Protein AF-A0A7J9RTP8-F1 (afdb_monomer_lite)

Sequence (79 aa):
MTNAIEGDLRKLSPSARSVLRKLASLGGKGRPKDLGDNIWTVNRALAQLMRYGYVEKEERGIYKILDPMIVHYFAKREV

Structure (mmCIF, N/CA/C/O backbone):
data_AF-A0A7J9RTP8-F1
#
_entry.id   AF-A0A7J9RTP8-F1
#
loop_
_atom_site.group_PDB
_atom_site.id
_atom_site.type_symbol
_atom_site.label_atom_id
_atom_site.label_alt_id
_atom_site.label_comp_id
_atom_site.label_asym_id
_atom_site.label_entity_id
_atom_site.label_seq_id
_atom_site.pdbx_PDB_ins_code
_atom_site.Cartn_x
_atom_site.Cartn_y
_atom_site.Cartn_z
_atom_site.occupancy
_atom_site.B_iso_or_equiv
_atom_site.auth_seq_id
_atom_site.auth_comp_id
_atom_site.auth_asym_id
_atom_site.auth_atom_id
_atom_site.pdbx_PDB_model_num
ATOM 1 N N . MET A 1 1 ? 13.242 -1.071 -22.505 1.00 41.44 1 MET A N 1
ATOM 2 C CA . MET A 1 1 ? 12.693 0.152 -21.882 1.00 41.44 1 MET A CA 1
ATOM 3 C C . MET A 1 1 ? 12.043 -0.245 -20.572 1.00 41.44 1 MET A C 1
ATOM 5 O O . MET A 1 1 ? 11.045 -0.951 -20.588 1.00 41.44 1 MET A O 1
ATOM 9 N N . THR A 1 2 ? 12.646 0.103 -19.440 1.00 50.53 2 THR A N 1
ATOM 10 C CA . THR A 1 2 ? 12.015 -0.121 -18.134 1.00 50.53 2 THR A CA 1
ATOM 11 C C . THR A 1 2 ? 10.907 0.917 -18.000 1.00 50.53 2 THR A C 1
ATOM 13 O O . THR A 1 2 ? 11.208 2.108 -18.016 1.00 50.53 2 THR A O 1
ATOM 16 N N . ASN A 1 3 ? 9.641 0.492 -17.934 1.00 72.50 3 ASN A N 1
ATOM 17 C CA . ASN A 1 3 ? 8.526 1.404 -17.665 1.00 72.50 3 ASN A CA 1
ATOM 18 C C . ASN A 1 3 ? 8.870 2.251 -16.430 1.00 72.50 3 ASN A C 1
ATOM 20 O O . ASN A 1 3 ? 9.310 1.695 -15.424 1.00 72.50 3 ASN A O 1
ATOM 24 N N . ALA A 1 4 ? 8.688 3.573 -16.491 1.00 73.06 4 ALA A N 1
ATOM 25 C CA . ALA A 1 4 ? 9.027 4.474 -15.382 1.00 73.06 4 ALA A CA 1
ATOM 26 C C . ALA A 1 4 ? 8.387 4.022 -14.050 1.00 73.06 4 ALA A C 1
ATOM 28 O O . ALA A 1 4 ? 9.027 4.068 -13.001 1.00 73.06 4 ALA A O 1
ATOM 29 N N . ILE A 1 5 ? 7.175 3.458 -14.127 1.00 76.62 5 ILE A N 1
ATOM 30 C CA . ILE A 1 5 ? 6.446 2.842 -13.008 1.00 76.62 5 ILE A CA 1
ATOM 31 C C . ILE A 1 5 ? 7.217 1.652 -12.41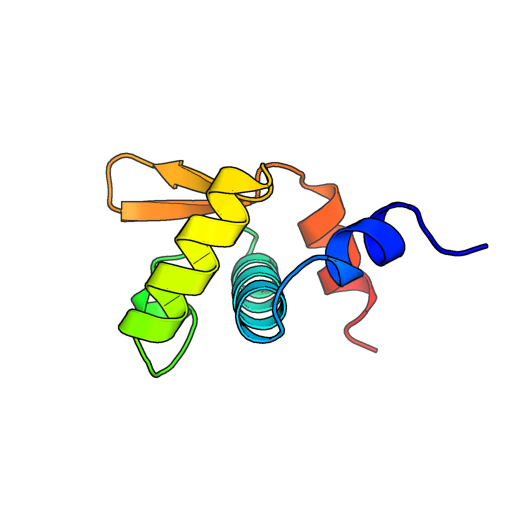2 1.00 76.62 5 ILE A C 1
ATOM 33 O O . ILE A 1 5 ? 7.367 1.548 -11.201 1.00 76.62 5 ILE A 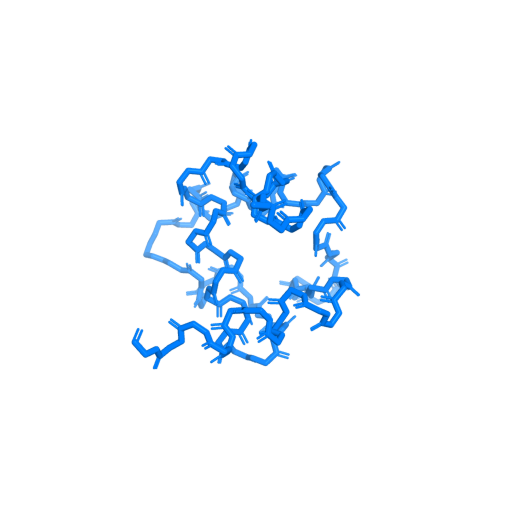O 1
ATOM 37 N N . GLU A 1 6 ? 7.762 0.760 -13.242 1.00 80.88 6 GLU A N 1
ATOM 38 C CA . GLU A 1 6 ? 8.540 -0.402 -12.787 1.00 80.88 6 GLU A CA 1
ATOM 39 C C . GLU A 1 6 ? 9.820 0.031 -12.056 1.00 80.88 6 GLU A C 1
ATOM 41 O O . GLU A 1 6 ? 10.198 -0.560 -11.042 1.00 80.88 6 GLU A O 1
ATOM 46 N N . GLY A 1 7 ? 10.478 1.081 -12.558 1.00 82.19 7 GLY A N 1
ATOM 47 C CA . GLY A 1 7 ? 11.657 1.667 -11.925 1.00 82.19 7 GLY A CA 1
ATOM 48 C C . GLY A 1 7 ? 11.356 2.241 -10.541 1.00 82.19 7 GLY A C 1
ATOM 49 O O . GLY A 1 7 ? 12.148 2.053 -9.617 1.00 82.19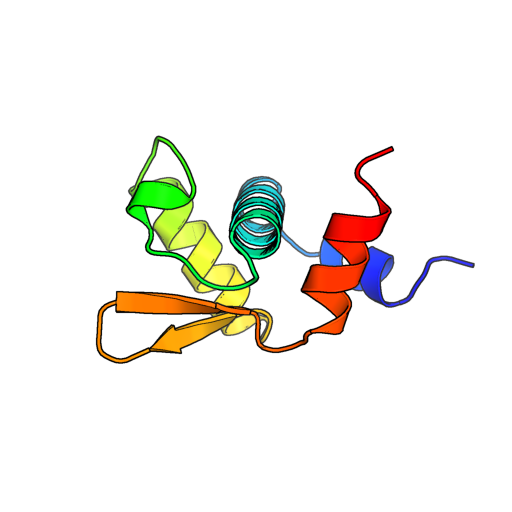 7 GLY A O 1
ATOM 50 N N . ASP A 1 8 ? 10.201 2.884 -10.373 1.00 82.75 8 ASP A N 1
ATOM 51 C CA . ASP A 1 8 ? 9.816 3.454 -9.085 1.00 82.75 8 ASP A CA 1
ATOM 52 C C . ASP A 1 8 ? 9.347 2.382 -8.088 1.00 82.75 8 ASP A C 1
ATOM 54 O O . ASP A 1 8 ? 9.805 2.350 -6.944 1.00 82.75 8 ASP A O 1
ATOM 58 N N . LEU A 1 9 ? 8.578 1.391 -8.552 1.00 85.38 9 LEU A N 1
ATOM 59 C CA . LEU A 1 9 ? 8.151 0.253 -7.732 1.00 85.38 9 LEU A CA 1
ATOM 60 C C . LEU A 1 9 ? 9.328 -0.578 -7.203 1.00 85.38 9 LEU A C 1
ATOM 62 O O . LEU A 1 9 ? 9.227 -1.175 -6.131 1.00 85.38 9 LEU A O 1
ATOM 66 N N . ARG A 1 10 ? 10.464 -0.623 -7.912 1.00 87.19 10 ARG A N 1
ATOM 67 C CA . ARG A 1 10 ? 11.682 -1.304 -7.432 1.00 87.19 10 ARG A CA 1
ATOM 68 C C . ARG A 1 10 ? 12.277 -0.667 -6.175 1.00 87.19 10 ARG A C 1
ATOM 70 O O . ARG A 1 10 ? 12.950 -1.370 -5.426 1.00 87.19 10 ARG A O 1
ATOM 77 N N . LYS A 1 11 ? 12.010 0.617 -5.915 1.00 88.69 11 LYS A N 1
ATOM 78 C CA . LYS A 1 11 ? 12.458 1.321 -4.700 1.00 88.69 11 LYS A CA 1
ATOM 79 C C . LYS A 1 11 ? 11.648 0.924 -3.462 1.00 88.69 11 LYS A C 1
ATOM 81 O O . LYS A 1 11 ? 12.058 1.202 -2.336 1.00 88.69 11 LYS A O 1
ATOM 86 N N . LEU A 1 12 ? 10.495 0.287 -3.659 1.00 91.69 12 LEU A N 1
ATOM 87 C CA . LEU A 1 12 ? 9.624 -0.156 -2.581 1.00 91.69 12 LEU A CA 1
ATOM 88 C C . LEU A 1 12 ? 10.106 -1.482 -1.984 1.00 91.69 12 LEU A C 1
ATOM 90 O O . LEU A 1 12 ? 10.525 -2.416 -2.686 1.00 91.69 12 LEU A O 1
ATOM 94 N N . SER A 1 13 ? 9.961 -1.595 -0.663 1.00 93.69 13 SER A N 1
ATOM 95 C CA . SER A 1 13 ? 10.179 -2.863 0.031 1.00 93.69 13 SER A CA 1
ATOM 96 C C . SER A 1 13 ? 9.224 -3.949 -0.500 1.00 93.69 13 SER A C 1
ATOM 98 O O . SER A 1 13 ? 8.158 -3.631 -1.042 1.00 93.69 13 SER A O 1
ATOM 100 N N . PRO A 1 14 ? 9.569 -5.243 -0.369 1.00 92.94 14 PRO A N 1
ATOM 101 C CA . PRO A 1 14 ? 8.685 -6.329 -0.794 1.00 92.94 14 PRO A CA 1
ATOM 102 C C . PRO A 1 14 ? 7.294 -6.256 -0.146 1.00 92.94 14 PRO A C 1
ATOM 104 O O . PRO A 1 14 ? 6.287 -6.463 -0.821 1.00 92.94 14 PRO A O 1
ATOM 107 N N . SER A 1 15 ? 7.225 -5.881 1.136 1.00 93.94 15 SER A N 1
ATOM 108 C CA . SER A 1 15 ? 5.964 -5.687 1.855 1.00 93.94 15 SER A CA 1
ATOM 109 C C . SER A 1 15 ? 5.173 -4.489 1.327 1.00 93.94 15 SER A C 1
ATOM 111 O O . SER A 1 15 ? 3.973 -4.621 1.111 1.00 93.94 15 SER A O 1
ATOM 113 N N . ALA A 1 16 ? 5.823 -3.356 1.035 1.00 95.00 16 ALA A N 1
ATOM 114 C CA . ALA A 1 16 ? 5.162 -2.202 0.417 1.00 95.00 16 ALA A CA 1
ATOM 115 C C . ALA A 1 16 ? 4.588 -2.531 -0.966 1.00 95.00 16 ALA A C 1
ATOM 117 O O . ALA A 1 16 ? 3.449 -2.171 -1.251 1.00 95.00 16 ALA A O 1
ATOM 118 N N . ARG A 1 17 ? 5.318 -3.282 -1.802 1.00 94.06 17 ARG A N 1
ATOM 119 C CA . ARG A 1 17 ? 4.797 -3.754 -3.097 1.00 94.06 17 ARG A CA 1
ATOM 120 C C . ARG A 1 17 ? 3.602 -4.686 -2.936 1.00 94.06 17 ARG A C 1
ATOM 122 O O . ARG A 1 17 ? 2.638 -4.555 -3.685 1.00 94.06 17 ARG A O 1
ATOM 129 N N . SER A 1 18 ? 3.660 -5.604 -1.972 1.00 94.06 18 SER A N 1
ATOM 130 C CA . SER A 1 18 ? 2.556 -6.523 -1.678 1.00 94.06 18 SER A CA 1
ATOM 131 C C . SER A 1 18 ? 1.297 -5.768 -1.237 1.00 94.06 18 SER A C 1
ATOM 133 O O . SER A 1 18 ? 0.228 -5.957 -1.813 1.00 94.06 18 SER A O 1
ATOM 135 N N . VAL A 1 19 ? 1.440 -4.830 -0.294 1.00 95.44 19 VAL A N 1
ATOM 136 C CA . VAL A 1 19 ? 0.339 -3.984 0.193 1.00 95.44 19 VAL A CA 1
ATOM 137 C C . VAL A 1 19 ? -0.238 -3.114 -0.924 1.00 95.44 19 VAL A C 1
ATOM 139 O O . VAL A 1 19 ? -1.455 -3.036 -1.068 1.00 95.44 19 VAL A O 1
ATOM 142 N N . LEU A 1 20 ? 0.614 -2.498 -1.749 1.00 93.88 20 LEU A N 1
ATOM 143 C CA . LEU A 1 20 ? 0.174 -1.672 -2.874 1.00 93.88 20 LEU A CA 1
ATOM 144 C C . LEU A 1 20 ? -0.585 -2.492 -3.925 1.00 93.88 20 LEU A C 1
ATOM 146 O O . LEU A 1 20 ? -1.627 -2.056 -4.408 1.00 93.88 20 LEU A O 1
ATOM 150 N N . ARG A 1 21 ? -0.107 -3.705 -4.231 1.00 93.50 21 ARG A N 1
ATOM 151 C CA . ARG A 1 21 ? -0.811 -4.646 -5.110 1.00 93.50 21 ARG A CA 1
ATOM 152 C C . ARG A 1 21 ? -2.173 -5.017 -4.531 1.00 93.50 21 ARG A C 1
ATOM 154 O O . ARG A 1 21 ? -3.163 -4.973 -5.248 1.00 93.50 21 ARG A O 1
ATOM 161 N N . LYS A 1 22 ? -2.240 -5.344 -3.238 1.00 94.31 22 LYS A N 1
ATOM 162 C CA . LYS A 1 22 ? -3.497 -5.724 -2.584 1.00 94.31 22 LYS A CA 1
ATOM 163 C C . LYS A 1 22 ? -4.506 -4.574 -2.580 1.00 94.31 22 LYS A C 1
ATOM 165 O O . LYS A 1 22 ? -5.669 -4.804 -2.888 1.00 94.31 22 LYS A O 1
ATOM 170 N N . LEU A 1 23 ? -4.059 -3.344 -2.312 1.00 94.19 23 LEU A N 1
ATOM 171 C CA . LEU A 1 23 ? -4.888 -2.142 -2.453 1.00 94.19 23 LEU A CA 1
ATOM 172 C C . LEU A 1 23 ? -5.430 -1.996 -3.877 1.00 94.19 23 LEU A C 1
ATOM 174 O O 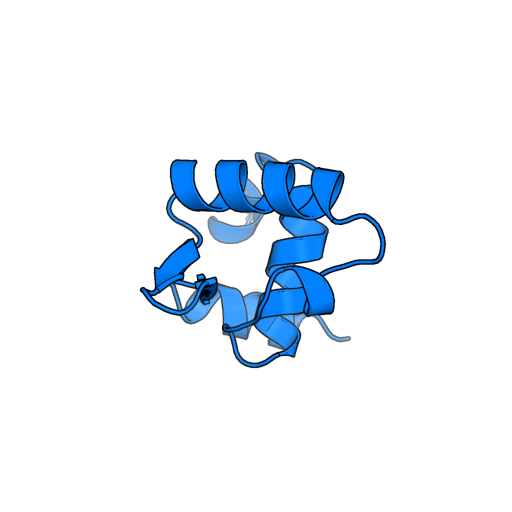. LEU A 1 23 ? -6.616 -1.728 -4.041 1.00 94.19 23 LEU A O 1
ATOM 178 N N . ALA A 1 24 ? -4.590 -2.1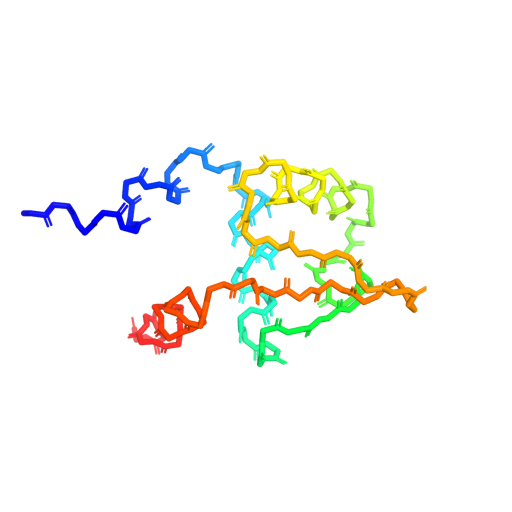91 -4.897 1.00 93.06 24 ALA A N 1
ATOM 179 C CA . ALA A 1 24 ? -5.014 -2.125 -6.293 1.00 93.06 24 ALA A CA 1
ATOM 180 C C . ALA A 1 24 ? -6.079 -3.186 -6.622 1.00 93.06 24 ALA A C 1
ATOM 182 O O . ALA A 1 24 ? -7.110 -2.835 -7.191 1.00 93.06 24 ALA A O 1
ATOM 183 N N . SER A 1 25 ? -5.894 -4.437 -6.185 1.00 91.69 25 SER A N 1
ATOM 184 C CA . SER A 1 25 ? -6.886 -5.512 -6.361 1.00 91.69 25 SER A CA 1
ATOM 185 C C . SER A 1 25 ? -8.218 -5.239 -5.647 1.00 91.69 25 SER A C 1
ATOM 187 O O . SER A 1 25 ? -9.252 -5.745 -6.065 1.00 91.69 25 SER A O 1
ATOM 189 N N . LEU A 1 26 ? -8.221 -4.422 -4.588 1.00 92.06 26 LEU A N 1
ATOM 190 C CA . LEU A 1 26 ? -9.434 -3.974 -3.887 1.00 92.06 26 LEU A CA 1
ATOM 191 C C . LEU A 1 26 ? -10.085 -2.731 -4.531 1.00 92.06 26 LEU A C 1
ATOM 193 O O . LEU A 1 26 ? -10.963 -2.112 -3.934 1.00 92.06 26 LEU A O 1
ATOM 197 N N . GLY A 1 27 ? -9.655 -2.329 -5.731 1.00 89.44 27 GLY A N 1
ATOM 198 C CA . GLY A 1 27 ? -10.164 -1.136 -6.418 1.00 89.44 27 GLY A CA 1
ATOM 199 C C . GLY A 1 27 ? -9.463 0.163 -6.008 1.00 89.44 27 GLY A C 1
ATOM 200 O O . GLY A 1 27 ? -10.004 1.251 -6.187 1.00 89.44 27 GLY A O 1
ATOM 201 N N . GLY A 1 28 ? -8.259 0.067 -5.442 1.00 91.75 28 GLY A N 1
ATOM 202 C CA . GLY A 1 28 ? -7.422 1.209 -5.072 1.00 91.75 28 GLY A CA 1
ATOM 203 C C . GLY A 1 28 ? -7.684 1.777 -3.677 1.00 91.75 28 GLY A C 1
ATOM 204 O O . GLY A 1 28 ? -7.126 2.824 -3.351 1.00 91.75 28 GLY A O 1
ATOM 205 N N . LYS A 1 29 ? -8.501 1.118 -2.845 1.00 93.50 29 LYS A N 1
ATOM 206 C CA . LYS A 1 29 ? -8.802 1.536 -1.465 1.00 93.50 29 LYS A CA 1
ATOM 207 C C . LYS A 1 29 ? -8.901 0.338 -0.522 1.00 93.50 29 LYS A C 1
ATOM 209 O O . LYS A 1 29 ? -9.389 -0.714 -0.913 1.00 93.50 29 LYS A O 1
ATOM 214 N N . GLY A 1 30 ? -8.494 0.498 0.737 1.00 93.31 30 GLY A N 1
ATOM 215 C CA . GLY A 1 30 ? -8.604 -0.576 1.729 1.00 93.31 30 GLY A CA 1
ATOM 216 C C . GLY A 1 30 ? -8.200 -0.170 3.142 1.00 93.31 30 GLY A C 1
ATOM 217 O O . GLY A 1 30 ? -7.544 0.852 3.352 1.00 93.31 30 GLY A O 1
ATOM 218 N N . ARG A 1 31 ? -8.600 -0.968 4.137 1.00 94.31 31 ARG A N 1
ATOM 219 C CA . ARG A 1 31 ? -8.153 -0.799 5.529 1.00 94.31 31 ARG A CA 1
ATOM 220 C C . ARG A 1 31 ? -6.945 -1.698 5.790 1.00 94.31 31 ARG A C 1
ATOM 222 O O . ARG A 1 31 ? -6.870 -2.759 5.184 1.00 94.31 31 ARG A O 1
ATOM 229 N N . PRO A 1 32 ? -6.054 -1.369 6.743 1.00 93.38 32 PRO A N 1
ATOM 230 C CA . PRO A 1 32 ? -4.859 -2.174 7.023 1.00 93.38 32 PRO A CA 1
ATOM 231 C C . PRO A 1 32 ? -5.134 -3.670 7.234 1.00 93.38 32 PRO A C 1
ATOM 233 O O . PRO A 1 32 ? -4.378 -4.511 6.761 1.00 93.38 32 PRO A O 1
ATOM 236 N N . LYS A 1 33 ? -6.254 -4.002 7.882 1.00 92.31 33 LYS A N 1
ATOM 237 C CA . LYS A 1 33 ? -6.687 -5.385 8.132 1.00 92.31 33 LYS A CA 1
ATOM 238 C C . LYS A 1 33 ? -6.949 -6.213 6.863 1.00 92.31 33 LYS A C 1
ATOM 240 O O . LYS A 1 33 ? -6.881 -7.430 6.923 1.00 92.31 33 LYS A O 1
ATOM 245 N N . ASP A 1 34 ? -7.237 -5.566 5.736 1.00 91.00 34 ASP A N 1
ATOM 246 C CA . ASP A 1 34 ? -7.566 -6.227 4.467 1.00 91.00 34 ASP A CA 1
ATOM 247 C C . ASP A 1 34 ? -6.317 -6.387 3.568 1.00 91.00 34 ASP A C 1
ATOM 249 O O . ASP A 1 34 ? -6.390 -6.938 2.467 1.00 91.00 34 ASP A O 1
ATOM 253 N N . LEU A 1 35 ? -5.157 -5.883 4.022 1.00 91.44 35 LEU A N 1
ATOM 254 C CA . LEU A 1 35 ? -3.930 -5.747 3.226 1.00 91.44 35 LEU A CA 1
ATOM 255 C C . LEU A 1 35 ? -2.840 -6.774 3.568 1.00 91.44 35 LEU A C 1
ATOM 257 O O . LEU A 1 35 ? -1.821 -6.823 2.878 1.00 91.44 35 LEU A O 1
ATOM 261 N N . GLY A 1 36 ? -3.045 -7.596 4.599 1.00 89.81 36 GLY A N 1
ATOM 262 C CA . GLY A 1 36 ? -2.155 -8.699 4.963 1.00 89.81 36 GLY A CA 1
ATOM 263 C C . GLY A 1 36 ? -2.345 -9.180 6.402 1.00 89.81 36 GLY A C 1
ATOM 264 O O . GLY A 1 36 ? -2.995 -8.517 7.206 1.00 89.81 36 GLY A O 1
ATOM 265 N N . ASP A 1 37 ? -1.724 -10.313 6.731 1.00 84.44 37 ASP A N 1
ATOM 266 C CA . ASP A 1 37 ? -1.939 -11.009 8.011 1.00 84.44 37 ASP A CA 1
ATOM 267 C C . ASP A 1 37 ? -1.215 -10.358 9.201 1.00 84.44 37 ASP A C 1
ATOM 269 O O . ASP A 1 37 ? -1.626 -10.497 10.352 1.00 84.44 37 ASP A O 1
ATOM 273 N N . ASN A 1 38 ? -0.127 -9.622 8.946 1.00 93.31 38 ASN A N 1
ATOM 274 C CA . ASN A 1 38 ? 0.652 -8.953 9.988 1.00 93.31 38 ASN A CA 1
ATOM 275 C C . ASN A 1 38 ? 0.436 -7.435 9.958 1.00 93.31 38 ASN A C 1
ATOM 277 O O . ASN A 1 38 ? 1.026 -6.721 9.142 1.00 93.31 38 ASN A O 1
ATOM 281 N N . ILE A 1 39 ? -0.353 -6.939 10.914 1.00 92.12 39 ILE A N 1
ATOM 282 C CA . ILE A 1 39 ? -0.739 -5.525 11.013 1.00 92.12 39 ILE A CA 1
ATOM 283 C C . ILE A 1 39 ? 0.465 -4.578 11.136 1.00 92.12 39 ILE A C 1
ATOM 285 O O . ILE A 1 39 ? 0.449 -3.475 10.594 1.00 92.12 39 ILE A O 1
ATOM 289 N N . TRP A 1 40 ? 1.534 -4.990 11.822 1.00 93.00 40 TRP A N 1
ATOM 290 C CA . TRP A 1 40 ? 2.707 -4.144 12.035 1.00 93.00 40 TRP A CA 1
ATOM 291 C C . TRP A 1 40 ? 3.518 -3.993 10.747 1.00 93.00 40 TRP A C 1
ATOM 293 O O . TRP A 1 40 ? 3.920 -2.887 10.378 1.00 93.00 40 TRP A O 1
ATOM 303 N N . THR A 1 41 ? 3.681 -5.096 10.014 1.00 94.38 41 THR A N 1
ATOM 304 C CA . THR A 1 41 ? 4.292 -5.097 8.681 1.00 94.38 41 THR A CA 1
ATOM 305 C C . THR A 1 41 ? 3.476 -4.261 7.700 1.00 94.38 41 THR A C 1
ATOM 307 O O . THR A 1 41 ? 4.055 -3.464 6.959 1.00 94.38 41 THR A O 1
ATOM 310 N N . VAL A 1 42 ? 2.144 -4.384 7.728 1.00 95.56 42 VAL A N 1
ATOM 311 C CA . VAL A 1 42 ? 1.240 -3.576 6.897 1.00 95.56 42 VAL A CA 1
ATOM 312 C C . VAL A 1 42 ? 1.371 -2.093 7.234 1.00 95.56 42 VAL A C 1
ATOM 314 O O . VAL A 1 42 ? 1.534 -1.280 6.332 1.00 95.56 42 VAL A O 1
ATOM 317 N N . ASN A 1 43 ? 1.380 -1.721 8.514 1.00 95.00 43 ASN A N 1
ATOM 318 C CA . ASN A 1 43 ? 1.517 -0.321 8.916 1.00 95.00 43 ASN A CA 1
ATOM 319 C C . ASN A 1 43 ? 2.872 0.274 8.500 1.00 95.00 43 ASN A C 1
ATOM 321 O O . ASN A 1 43 ? 2.910 1.397 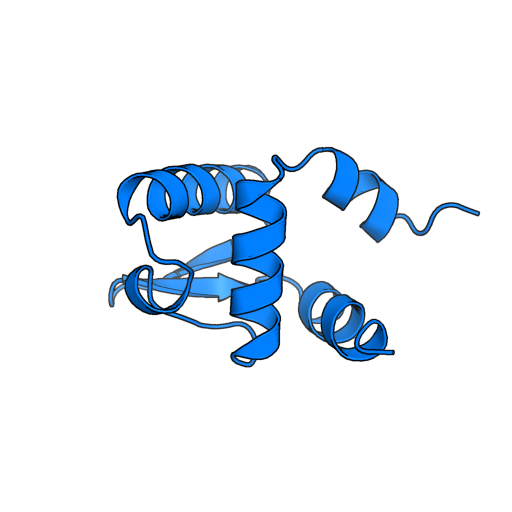7.996 1.00 95.00 43 ASN A O 1
ATOM 325 N N . ARG A 1 44 ? 3.980 -0.475 8.627 1.00 95.56 44 ARG A N 1
ATOM 326 C CA . ARG A 1 44 ? 5.291 -0.041 8.101 1.00 95.56 44 ARG A CA 1
ATOM 327 C C . ARG A 1 44 ? 5.278 0.129 6.581 1.00 95.56 44 ARG A C 1
ATOM 329 O O . ARG A 1 44 ? 5.819 1.111 6.076 1.00 95.56 44 ARG A O 1
ATOM 336 N N . ALA A 1 45 ? 4.651 -0.798 5.862 1.00 96.38 45 ALA A N 1
ATOM 337 C CA . ALA A 1 45 ? 4.488 -0.717 4.416 1.00 96.38 45 ALA A CA 1
ATOM 338 C C . ALA A 1 45 ? 3.655 0.509 4.002 1.00 96.38 45 ALA A C 1
ATOM 340 O O . ALA A 1 45 ? 4.084 1.270 3.140 1.00 96.38 45 ALA A O 1
ATOM 341 N N . LEU A 1 46 ? 2.517 0.754 4.656 1.00 95.94 46 LEU A N 1
ATOM 342 C CA . LEU A 1 46 ? 1.662 1.918 4.409 1.00 95.94 46 LEU A CA 1
ATOM 343 C C . LEU A 1 46 ? 2.386 3.234 4.700 1.00 95.94 46 LEU A C 1
ATOM 345 O O . LEU A 1 46 ? 2.301 4.158 3.898 1.00 95.94 46 LEU A O 1
ATOM 349 N N . ALA A 1 47 ? 3.156 3.310 5.788 1.00 95.75 47 ALA A N 1
ATOM 350 C CA . ALA A 1 47 ? 3.971 4.484 6.093 1.00 95.75 47 ALA A CA 1
ATOM 351 C C . ALA A 1 47 ? 5.007 4.769 4.991 1.00 95.75 47 ALA A C 1
ATOM 353 O O . ALA A 1 47 ? 5.193 5.921 4.598 1.00 95.75 47 ALA A O 1
ATOM 354 N N . GLN A 1 48 ? 5.650 3.726 4.448 1.00 95.94 48 GLN A N 1
ATOM 355 C CA . GLN A 1 48 ? 6.545 3.879 3.299 1.00 95.94 48 GLN A CA 1
ATOM 356 C C . GLN A 1 48 ? 5.783 4.371 2.063 1.00 95.94 48 GLN A C 1
ATOM 358 O O . GLN A 1 48 ? 6.214 5.330 1.431 1.00 95.94 48 GLN A O 1
ATOM 363 N N . LEU A 1 49 ? 4.652 3.749 1.728 1.00 95.50 49 LEU A N 1
ATOM 364 C CA . LEU A 1 49 ? 3.852 4.125 0.561 1.00 95.50 49 LEU A CA 1
ATOM 365 C C . LEU A 1 49 ? 3.353 5.575 0.646 1.00 95.50 49 LEU A C 1
ATOM 367 O O . LEU A 1 49 ? 3.379 6.278 -0.360 1.00 95.50 49 LEU A O 1
ATOM 371 N N . MET A 1 50 ? 2.966 6.040 1.837 1.00 95.12 50 MET A N 1
ATOM 372 C CA . MET A 1 50 ? 2.590 7.438 2.070 1.00 95.12 50 MET A CA 1
ATOM 373 C C . MET A 1 50 ? 3.765 8.383 1.839 1.00 95.12 50 MET A C 1
ATOM 375 O O . MET A 1 50 ? 3.646 9.359 1.107 1.00 95.12 50 MET A O 1
ATOM 379 N N . ARG A 1 51 ? 4.930 8.070 2.418 1.00 94.44 51 ARG A N 1
ATOM 380 C CA . ARG A 1 51 ? 6.143 8.884 2.259 1.00 94.44 51 ARG A CA 1
ATOM 381 C C . ARG A 1 51 ? 6.587 9.000 0.798 1.00 94.44 51 ARG A C 1
ATOM 383 O O . ARG A 1 51 ? 7.159 10.014 0.419 1.00 94.44 51 ARG A O 1
ATOM 390 N N . TYR A 1 52 ? 6.358 7.960 0.003 1.00 91.56 52 TYR A N 1
ATOM 391 C CA . TYR A 1 52 ? 6.717 7.921 -1.414 1.00 91.56 52 TYR A CA 1
ATOM 392 C C . TYR A 1 52 ? 5.598 8.452 -2.330 1.00 91.56 52 TYR A C 1
ATOM 394 O O . TYR A 1 52 ? 5.769 8.443 -3.542 1.00 91.56 52 TYR A O 1
ATOM 402 N N . GLY A 1 53 ? 4.468 8.912 -1.779 1.00 92.69 53 GLY A N 1
ATOM 403 C CA . GLY A 1 53 ? 3.381 9.508 -2.562 1.00 92.69 53 GLY A CA 1
ATOM 404 C C . GLY A 1 53 ? 2.531 8.505 -3.349 1.00 92.69 53 GLY A C 1
ATOM 405 O O . GLY A 1 53 ? 1.858 8.887 -4.299 1.00 92.69 53 GLY A O 1
ATOM 406 N N . TYR A 1 54 ? 2.539 7.225 -2.969 1.00 93.31 54 TYR A N 1
ATOM 407 C CA . TYR A 1 54 ? 1.702 6.202 -3.607 1.00 93.31 54 TYR A CA 1
ATOM 408 C C . TYR A 1 54 ? 0.294 6.145 -3.028 1.00 93.31 54 TYR A C 1
ATOM 410 O O . TYR A 1 54 ? -0.657 5.822 -3.742 1.00 93.31 54 TYR A O 1
ATOM 418 N N . VAL A 1 55 ? 0.167 6.397 -1.723 1.00 95.38 55 VAL A N 1
ATOM 419 C CA . VAL A 1 55 ? -1.106 6.293 -1.008 1.00 95.38 55 VAL A CA 1
ATOM 420 C C . VAL A 1 55 ? -1.315 7.463 -0.061 1.00 95.38 55 VAL A C 1
ATOM 422 O O . VAL A 1 55 ? -0.361 8.020 0.476 1.00 95.38 55 VAL A O 1
ATOM 425 N N . GLU A 1 56 ? -2.574 7.769 0.211 1.00 95.44 56 GLU A N 1
ATOM 426 C CA . GLU A 1 56 ? -2.998 8.693 1.259 1.00 95.44 56 GLU A CA 1
ATOM 427 C C . GLU A 1 56 ? -3.872 7.978 2.293 1.00 95.44 56 GLU A C 1
ATOM 429 O O . GLU A 1 56 ? -4.479 6.943 2.005 1.00 95.44 56 GLU A O 1
ATOM 434 N N . LYS A 1 57 ? -3.923 8.528 3.510 1.00 94.19 57 LYS A N 1
ATOM 435 C CA . LYS A 1 57 ? -4.807 8.062 4.580 1.00 94.19 57 LYS A CA 1
ATOM 436 C C . LYS A 1 57 ? -6.011 8.997 4.669 1.00 94.19 57 LYS A C 1
ATOM 438 O O . LYS A 1 57 ? -5.854 10.158 5.027 1.00 94.19 57 LYS A O 1
ATOM 443 N N . GLU A 1 58 ? -7.199 8.473 4.398 1.00 91.19 58 GLU A N 1
ATOM 444 C CA . GLU A 1 58 ? -8.471 9.159 4.634 1.00 91.19 58 GLU A CA 1
ATOM 445 C C . GLU A 1 58 ? -8.836 9.131 6.136 1.00 91.19 58 GLU A C 1
ATOM 447 O O . GLU A 1 58 ? -8.394 8.258 6.896 1.00 91.19 58 GLU A O 1
ATOM 452 N N . GLU A 1 59 ? -9.703 10.052 6.570 1.00 78.44 59 GLU A N 1
ATOM 453 C CA . GLU A 1 59 ? -10.065 10.271 7.985 1.00 78.44 59 GLU A CA 1
ATOM 454 C C . GLU A 1 59 ? -10.591 9.019 8.710 1.00 78.44 59 GLU A C 1
ATOM 456 O O . GLU A 1 59 ? -10.429 8.876 9.920 1.00 78.44 59 GLU A O 1
ATOM 461 N N . ARG A 1 60 ? -11.165 8.053 7.984 1.00 84.00 60 ARG A N 1
ATOM 462 C CA . ARG A 1 60 ? -11.720 6.809 8.553 1.00 84.00 60 ARG A CA 1
ATOM 463 C C . ARG A 1 60 ? -10.709 5.663 8.681 1.00 84.00 60 ARG A C 1
ATOM 465 O O . ARG A 1 60 ? -11.107 4.512 8.856 1.00 84.00 60 ARG A O 1
ATOM 472 N N . GLY A 1 61 ? -9.410 5.943 8.551 1.00 86.75 61 GLY A N 1
ATOM 473 C CA . GLY A 1 61 ? -8.368 4.907 8.573 1.00 86.75 61 GLY A CA 1
ATOM 474 C C . GLY A 1 61 ? -8.381 4.011 7.330 1.00 86.75 61 GLY A C 1
ATOM 475 O O . GLY A 1 61 ? -7.929 2.866 7.380 1.00 86.75 61 GLY A O 1
ATOM 476 N N . ILE A 1 62 ? -8.927 4.530 6.231 1.00 93.31 62 ILE A N 1
ATOM 477 C CA . ILE A 1 62 ? -8.897 3.912 4.906 1.00 93.31 62 ILE A CA 1
ATOM 478 C C . ILE A 1 62 ? -7.697 4.489 4.166 1.00 93.31 62 ILE A C 1
ATOM 480 O O . ILE A 1 62 ? -7.449 5.690 4.224 1.00 93.31 62 ILE A O 1
ATOM 484 N N . TYR A 1 63 ? -6.955 3.631 3.480 1.00 95.38 63 TYR A N 1
ATOM 485 C CA . TYR A 1 63 ? -5.831 4.025 2.647 1.00 95.38 63 TYR A CA 1
ATOM 486 C C . TYR A 1 63 ? -6.242 3.931 1.185 1.00 95.38 63 TYR A C 1
ATOM 488 O O . TYR A 1 63 ? -6.884 2.956 0.788 1.00 95.38 63 TYR A O 1
ATOM 496 N N . LYS A 1 64 ? -5.884 4.943 0.399 1.00 95.31 64 LYS A N 1
ATOM 497 C CA . LYS A 1 64 ? -6.256 5.076 -1.011 1.00 95.31 64 LYS A CA 1
ATOM 498 C C . LYS A 1 64 ? -5.012 5.273 -1.865 1.00 95.31 64 LYS A C 1
ATOM 500 O O . LYS A 1 64 ? -4.148 6.059 -1.499 1.00 95.31 64 LYS A O 1
ATOM 505 N N . ILE A 1 65 ? -4.942 4.592 -3.006 1.00 95.06 65 ILE A N 1
ATOM 506 C CA . ILE A 1 65 ? -3.922 4.829 -4.032 1.00 95.06 65 ILE A CA 1
ATOM 507 C C . ILE A 1 65 ? -4.192 6.174 -4.716 1.00 95.06 65 ILE A C 1
ATOM 509 O O . ILE A 1 65 ? -5.310 6.434 -5.161 1.00 95.06 65 ILE A O 1
ATOM 513 N N . LEU A 1 66 ? -3.160 7.011 -4.801 1.00 93.44 66 LEU A N 1
ATOM 514 C CA . LEU A 1 66 ? -3.255 8.358 -5.367 1.00 93.44 66 LEU A CA 1
ATOM 515 C C . LEU A 1 66 ? -3.315 8.351 -6.898 1.00 93.44 66 LEU A C 1
ATOM 517 O O . LEU A 1 66 ? -4.134 9.061 -7.476 1.00 93.44 66 LEU A O 1
ATOM 521 N N . ASP A 1 67 ? -2.482 7.535 -7.547 1.00 88.69 67 ASP A N 1
ATOM 522 C CA . ASP A 1 67 ? -2.394 7.462 -9.006 1.00 88.69 67 ASP A CA 1
ATOM 523 C C . ASP A 1 67 ? -3.203 6.268 -9.568 1.00 88.69 67 ASP A C 1
ATOM 525 O O . ASP A 1 67 ? -2.829 5.109 -9.346 1.00 88.69 67 ASP A O 1
ATOM 529 N N . PRO A 1 68 ? -4.284 6.508 -10.339 1.00 86.19 68 PRO A N 1
ATOM 530 C CA . PRO A 1 68 ? -5.055 5.453 -11.000 1.00 86.19 68 PRO A CA 1
ATOM 531 C C . PRO A 1 68 ? -4.221 4.565 -11.936 1.00 86.19 68 PRO A C 1
ATOM 533 O O . PRO A 1 68 ? -4.552 3.393 -12.130 1.00 86.19 68 PRO A O 1
ATOM 536 N N . MET A 1 69 ? -3.112 5.071 -12.488 1.00 86.62 69 MET A N 1
ATOM 537 C CA . MET A 1 69 ? -2.210 4.282 -13.330 1.00 86.62 69 MET A CA 1
ATOM 538 C C . MET A 1 69 ? -1.569 3.128 -12.568 1.00 86.62 69 MET A C 1
ATOM 540 O O . MET A 1 69 ? -1.337 2.078 -13.163 1.00 86.62 69 MET A O 1
ATOM 544 N N . ILE A 1 70 ? -1.331 3.271 -11.261 1.00 85.94 70 ILE A N 1
ATOM 545 C CA . ILE A 1 70 ? -0.837 2.181 -10.409 1.00 85.94 70 ILE A CA 1
ATOM 546 C C . ILE A 1 70 ? -1.877 1.060 -10.336 1.00 85.94 70 ILE A C 1
ATOM 548 O O . ILE A 1 70 ? -1.528 -0.115 -10.462 1.00 85.94 70 ILE A O 1
ATOM 552 N N . VAL A 1 71 ? -3.154 1.419 -10.176 1.00 85.94 71 VAL A N 1
ATOM 553 C CA . VAL A 1 71 ? -4.262 0.454 -10.139 1.00 85.94 71 VAL A CA 1
ATOM 554 C C . VAL A 1 71 ? -4.336 -0.298 -11.466 1.00 85.94 71 VAL A C 1
ATOM 556 O O . VAL A 1 71 ? -4.306 -1.527 -11.481 1.00 85.94 71 VAL A O 1
ATOM 559 N N . HIS A 1 72 ? -4.332 0.427 -12.586 1.00 85.00 72 HIS A N 1
ATOM 560 C CA . HIS A 1 72 ? -4.351 -0.174 -13.921 1.00 85.00 72 HIS A CA 1
ATOM 561 C C . HIS A 1 72 ? -3.112 -1.017 -14.224 1.00 85.00 72 HIS A C 1
ATOM 563 O O . HIS A 1 72 ? -3.217 -2.056 -14.872 1.00 85.00 72 HIS A O 1
ATOM 569 N N . TYR A 1 73 ? -1.939 -0.586 -13.766 1.00 85.69 73 TYR A N 1
ATOM 570 C CA . TYR A 1 73 ? -0.692 -1.316 -13.944 1.00 85.69 73 TYR A CA 1
ATOM 571 C C . TYR A 1 73 ? -0.731 -2.675 -13.244 1.00 85.69 73 TYR A C 1
ATOM 573 O O . TYR A 1 73 ? -0.327 -3.675 -13.838 1.00 85.69 73 TYR A O 1
ATOM 581 N N . PHE A 1 74 ? -1.234 -2.728 -12.007 1.00 84.56 74 PHE A N 1
ATOM 582 C CA . PHE A 1 74 ? -1.386 -3.996 -11.299 1.00 84.56 74 PHE A CA 1
ATOM 583 C C . PHE A 1 74 ? -2.510 -4.854 -11.886 1.00 84.56 74 PHE A C 1
ATOM 585 O O . PHE A 1 74 ? -2.288 -6.048 -12.050 1.00 84.56 74 PHE A O 1
ATOM 592 N N . ALA A 1 75 ? -3.636 -4.263 -12.301 1.00 80.06 75 ALA A N 1
ATOM 593 C CA . ALA A 1 75 ? -4.727 -4.992 -12.955 1.00 80.06 75 ALA A CA 1
ATOM 594 C C . ALA A 1 75 ? -4.303 -5.626 -14.296 1.00 80.06 75 ALA A C 1
ATOM 596 O O . ALA A 1 75 ? -4.664 -6.755 -14.603 1.00 80.06 75 ALA A O 1
ATOM 597 N N . LYS A 1 76 ? -3.484 -4.934 -15.102 1.00 70.69 76 LYS A N 1
ATOM 598 C CA . LYS A 1 76 ? -2.983 -5.466 -16.384 1.00 70.69 76 LYS A CA 1
ATOM 599 C C . LYS A 1 76 ? -1.945 -6.582 -16.242 1.00 70.69 76 LYS A C 1
ATOM 601 O O . LYS A 1 76 ? -1.671 -7.257 -17.228 1.00 70.69 76 LYS A O 1
ATOM 606 N N . ARG A 1 77 ? -1.329 -6.749 -15.067 1.00 65.56 77 ARG A N 1
ATOM 607 C CA . ARG A 1 77 ? -0.314 -7.788 -14.806 1.00 65.56 77 ARG A CA 1
ATOM 608 C C . ARG A 1 77 ? -0.880 -9.020 -14.095 1.00 65.56 77 ARG A C 1
ATOM 610 O O . ARG A 1 77 ? -0.095 -9.843 -13.639 1.00 65.56 77 ARG A O 1
ATOM 617 N N . GLU A 1 78 ? -2.202 -9.167 -14.015 1.00 53.53 78 GLU A N 1
ATOM 618 C CA . GLU A 1 78 ? -2.867 -10.409 -13.584 1.00 53.53 78 GLU A CA 1
ATOM 619 C C . GLU A 1 78 ? -2.939 -11.455 -14.720 1.00 53.53 78 GLU A C 1
ATOM 621 O O . GLU A 1 78 ? -3.975 -12.083 -14.929 1.00 53.53 78 GLU A O 1
ATOM 626 N N . VAL A 1 79 ? -1.834 -11.631 -15.459 1.00 41.88 79 VAL A N 1
ATOM 627 C CA . VAL A 1 79 ? -1.635 -12.680 -16.478 1.00 41.88 79 VAL A CA 1
ATOM 628 C C . VAL A 1 79 ? -0.347 -13.430 -16.178 1.00 41.88 79 VAL A C 1
ATOM 630 O O . VAL A 1 79 ? 0.682 -12.743 -15.968 1.00 41.88 79 VAL A O 1
#

Foldseek 3Di:
DQDPVNVLLVVADPLLNQQLLQCLVVVFKDALVSRDDDSVSSVVSLVVCVVSQQWDQDPVRMIGGPDVVSSVVSVVPPD

Organism: Sulfurisphaera ohwakuensis (NCBI:txid69656)

Secondary structure (DSSP, 8-state):
---HHHHHHTTS-HHHHHHHHHHHHTTSEE-GGGS-S-HHHHHHHHHHHHHTTSEEE-TTS-EEES-HHHHHHHHHT--

InterPro domains:
  IPR036388 Winged helix-like DNA-binding domain superfamily [G3DSA:1.10.10.10] (35-74)

Radius of gyration: 11.72 Å; chains: 1; bounding box: 24×23×34 Å

pLDDT: mean 87.76, std 11.48, range [41.44, 96.38]